Protein AF-A0A9W4RZ55-F1 (afdb_monomer_lite)

pLDDT: mean 76.09, std 17.65, range [37.75, 97.19]

Secondary structure (DSSP, 8-state):
-PPPSSSSHHHHHHHHHHTTTPPP-EEEEEEEEE-SSEEEEEEEEEETTTTEEEEEEEEEEEEEETTTTEEEEEEEEEEE-THHIIIIIS------SS------

Foldseek 3Di:
DDDDPAPDDVRVVVVCVVVVVDPQDKAWDDFDDDDPFKTKTKIWGFDDPVRHIKIKIWIWGWDQDPPVRDIDTPDIDIDIDCVCCVPGNVPPPDDPPDDPDDDD

Structure (mmCIF, N/CA/C/O backbone):
data_AF-A0A9W4RZ55-F1
#
_entry.id   AF-A0A9W4RZ55-F1
#
loop_
_atom_site.group_PDB
_atom_site.id
_atom_site.type_symbol
_atom_site.label_atom_id
_atom_site.label_alt_id
_atom_site.label_comp_id
_atom_site.labe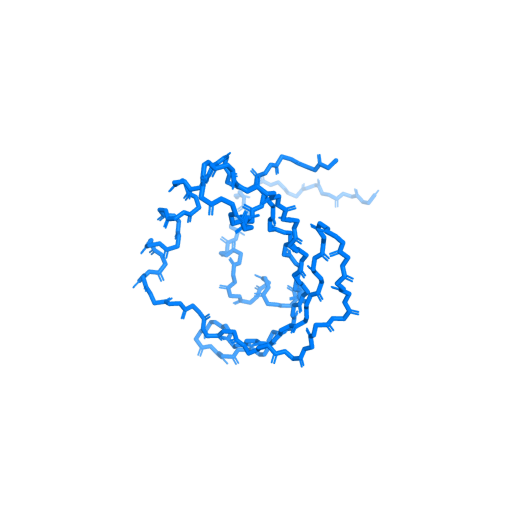l_asym_id
_atom_site.label_entity_id
_atom_site.label_seq_id
_atom_site.pdbx_PDB_ins_code
_atom_site.Cartn_x
_atom_site.Cartn_y
_atom_site.Cartn_z
_atom_site.occupancy
_atom_site.B_iso_or_equiv
_atom_site.auth_seq_id
_atom_site.auth_comp_id
_atom_site.auth_asym_id
_atom_site.auth_atom_id
_atom_site.pdbx_PDB_model_num
ATOM 1 N N . MET A 1 1 ? -8.266 5.380 -15.770 1.00 53.34 1 MET A N 1
ATOM 2 C CA . MET A 1 1 ? -7.774 5.488 -14.380 1.00 53.34 1 MET A CA 1
ATOM 3 C C . MET A 1 1 ? -7.732 6.967 -14.038 1.00 53.34 1 MET A C 1
ATOM 5 O O . MET A 1 1 ? -7.487 7.745 -14.953 1.00 53.34 1 MET A O 1
ATOM 9 N N . GLY A 1 2 ? -8.081 7.351 -12.807 1.00 69.56 2 GLY A N 1
ATOM 10 C CA . GLY A 1 2 ? -8.069 8.756 -12.378 1.00 69.56 2 GLY A CA 1
ATOM 11 C C . GLY A 1 2 ? -6.660 9.356 -12.359 1.00 69.56 2 GLY A C 1
ATOM 12 O O . GLY A 1 2 ? -5.679 8.641 -12.570 1.00 69.56 2 GLY A O 1
ATOM 13 N N . GLU A 1 3 ? -6.563 10.665 -12.127 1.00 78.19 3 GLU A N 1
ATOM 14 C CA . GLU A 1 3 ? -5.273 11.330 -11.920 1.00 78.19 3 GLU A CA 1
ATOM 15 C C . GLU A 1 3 ? -4.581 10.797 -10.651 1.00 78.19 3 GLU A C 1
ATOM 17 O O . GLU A 1 3 ? -5.262 10.455 -9.679 1.00 78.19 3 GLU A O 1
ATOM 22 N N . PRO A 1 4 ? -3.240 10.692 -10.637 1.00 83.19 4 PRO A N 1
ATOM 23 C CA . PRO A 1 4 ? -2.515 10.200 -9.474 1.00 83.19 4 PRO A CA 1
ATOM 24 C C . PRO A 1 4 ? -2.609 11.187 -8.303 1.00 83.19 4 PRO A C 1
ATOM 26 O O . PRO A 1 4 ? -2.442 12.392 -8.480 1.00 83.19 4 PRO A O 1
ATOM 29 N N . THR A 1 5 ? -2.798 10.666 -7.085 1.00 86.50 5 THR A N 1
ATOM 30 C CA . THR A 1 5 ? -2.843 11.470 -5.848 1.00 86.50 5 THR A CA 1
ATOM 31 C C . THR A 1 5 ? -1.550 12.253 -5.599 1.00 86.50 5 THR A C 1
ATOM 33 O O . THR A 1 5 ? -1.594 13.349 -5.050 1.00 86.50 5 THR A O 1
ATOM 36 N N . TYR A 1 6 ? -0.403 11.695 -5.996 1.00 86.31 6 TYR A N 1
ATOM 37 C CA . TYR A 1 6 ? 0.907 12.347 -5.958 1.00 86.31 6 TYR A CA 1
ATOM 38 C C . TYR A 1 6 ? 1.563 12.198 -7.323 1.00 86.31 6 TYR A C 1
ATOM 40 O O . TYR A 1 6 ? 1.557 11.102 -7.887 1.00 86.31 6 TYR A O 1
ATOM 48 N N . ARG A 1 7 ? 2.141 13.275 -7.858 1.00 85.94 7 ARG A N 1
ATOM 49 C CA . ARG A 1 7 ? 2.668 13.266 -9.233 1.00 85.94 7 ARG A CA 1
ATOM 50 C C . ARG A 1 7 ? 3.985 12.512 -9.357 1.00 85.94 7 ARG A C 1
ATOM 52 O O . ARG A 1 7 ? 4.270 11.952 -10.412 1.00 85.94 7 ARG A O 1
ATOM 59 N N . ASP A 1 8 ? 4.779 12.499 -8.291 1.00 85.56 8 ASP A N 1
ATOM 60 C CA . ASP A 1 8 ? 6.076 11.839 -8.256 1.00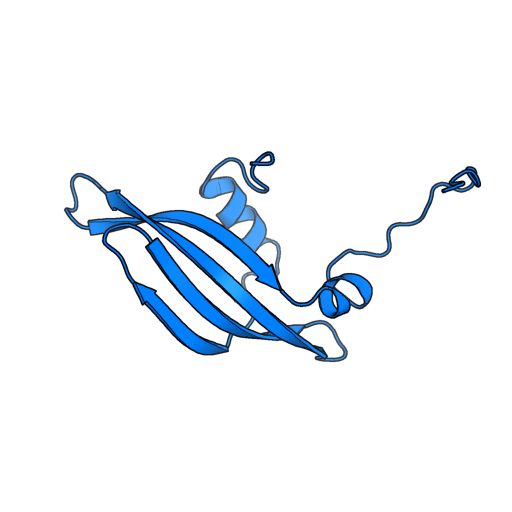 85.56 8 ASP A CA 1
ATOM 61 C C . ASP A 1 8 ? 6.438 11.327 -6.851 1.00 85.56 8 ASP A C 1
ATOM 63 O O . ASP A 1 8 ? 5.729 11.516 -5.855 1.00 85.56 8 ASP A O 1
ATOM 67 N N . ARG A 1 9 ? 7.575 10.629 -6.790 1.00 84.50 9 ARG A N 1
ATOM 68 C CA . ARG A 1 9 ? 8.124 10.052 -5.563 1.00 84.50 9 ARG A CA 1
ATOM 69 C C . ARG A 1 9 ? 8.433 11.110 -4.507 1.00 84.50 9 ARG A C 1
ATOM 71 O O . ARG A 1 9 ? 8.269 10.823 -3.322 1.00 84.50 9 ARG A O 1
ATOM 78 N N . ASP A 1 10 ? 8.930 12.273 -4.906 1.00 88.81 10 ASP A N 1
ATOM 79 C CA . ASP A 1 10 ? 9.377 13.294 -3.964 1.00 88.81 10 ASP A CA 1
ATOM 80 C C . ASP A 1 10 ? 8.168 13.978 -3.315 1.00 88.81 10 ASP A C 1
ATOM 82 O O . ASP A 1 10 ? 8.177 14.238 -2.109 1.00 88.81 10 ASP A O 1
ATOM 86 N N . GLU A 1 11 ? 7.079 14.154 -4.065 1.00 87.94 11 GLU A N 1
ATOM 87 C CA . GLU A 1 11 ? 5.790 14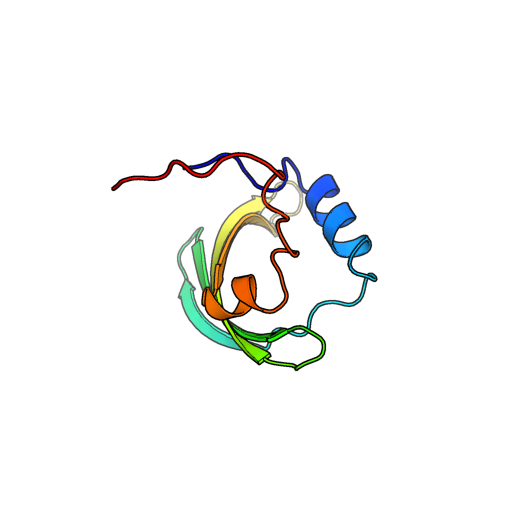.615 -3.557 1.00 87.94 11 GLU A CA 1
ATOM 88 C C . GLU A 1 11 ? 5.183 13.623 -2.551 1.00 87.94 11 GLU A C 1
ATOM 90 O O . GLU A 1 11 ? 4.819 14.020 -1.438 1.00 87.94 11 GLU A O 1
ATOM 95 N N . LEU A 1 12 ? 5.145 12.327 -2.892 1.00 84.69 12 LEU A N 1
ATOM 96 C CA . LEU A 1 12 ? 4.701 11.269 -1.975 1.00 84.69 12 LEU A CA 1
ATOM 97 C C . LEU A 1 12 ? 5.544 11.265 -0.692 1.00 84.69 12 LEU A C 1
ATOM 99 O O . LEU A 1 12 ? 5.009 11.230 0.417 1.00 84.69 12 LEU A O 1
ATOM 103 N N . LYS A 1 13 ? 6.870 11.328 -0.827 1.00 84.00 13 LYS A N 1
ATOM 104 C CA . LYS A 1 13 ? 7.785 11.319 0.316 1.00 84.00 13 LYS A CA 1
ATOM 105 C C . LYS A 1 13 ? 7.567 12.535 1.219 1.00 84.00 13 LYS A C 1
ATOM 107 O O . LYS A 1 13 ? 7.430 12.377 2.430 1.00 84.00 13 LYS A O 1
ATOM 112 N N . SER A 1 14 ? 7.423 13.717 0.626 1.00 84.31 14 SER A N 1
ATOM 113 C CA . SER A 1 14 ? 7.110 14.957 1.345 1.00 84.31 14 SER A CA 1
ATOM 114 C C . SER A 1 14 ? 5.757 14.880 2.064 1.00 84.31 14 SER A C 1
ATOM 116 O O . SER A 1 14 ? 5.587 15.419 3.157 1.00 84.31 14 SER A O 1
ATOM 118 N N . ALA A 1 15 ? 4.760 14.210 1.478 1.00 81.62 15 ALA A N 1
ATOM 119 C CA . ALA A 1 15 ? 3.471 13.987 2.130 1.00 81.62 15 ALA A CA 1
ATOM 120 C C . ALA A 1 15 ? 3.588 13.065 3.356 1.00 81.62 15 ALA A C 1
ATOM 122 O O . ALA A 1 15 ? 3.032 13.384 4.408 1.00 81.62 15 ALA A O 1
ATOM 123 N N . LEU A 1 16 ? 4.357 11.978 3.252 1.00 76.19 16 LEU A N 1
ATOM 124 C CA . LEU A 1 16 ? 4.605 11.056 4.365 1.00 76.19 16 LEU A CA 1
ATOM 125 C C . LEU A 1 16 ? 5.391 11.721 5.506 1.00 76.19 16 LEU A C 1
ATOM 127 O O . LEU A 1 16 ? 5.070 11.528 6.677 1.00 76.19 16 LEU A O 1
ATOM 131 N N . GLU A 1 17 ? 6.385 12.550 5.182 1.00 78.56 17 GLU A N 1
ATOM 132 C CA . GLU A 1 17 ? 7.160 13.307 6.173 1.00 78.56 17 GLU A CA 1
ATOM 133 C C . GLU A 1 17 ? 6.280 14.316 6.935 1.00 78.56 17 GLU A C 1
ATOM 135 O O . GLU A 1 17 ? 6.395 14.435 8.157 1.00 78.56 17 GLU A O 1
ATOM 140 N N . ARG A 1 18 ? 5.326 14.971 6.252 1.00 75.19 18 ARG A N 1
ATOM 141 C CA . ARG A 1 18 ? 4.340 15.871 6.885 1.00 75.19 18 ARG A CA 1
ATOM 142 C C . ARG A 1 18 ? 3.404 15.160 7.868 1.00 75.19 18 ARG A C 1
ATOM 144 O O . ARG A 1 18 ? 2.971 15.786 8.832 1.00 75.19 18 ARG A O 1
ATOM 151 N N . GLN A 1 19 ? 3.124 13.865 7.694 1.00 66.44 19 GLN A N 1
ATOM 152 C CA . GLN A 1 19 ? 2.320 13.059 8.629 1.00 66.44 19 GLN A CA 1
ATOM 153 C C . GLN A 1 19 ? 3.095 12.649 9.901 1.00 66.44 19 GLN A C 1
ATOM 155 O O . GLN A 1 19 ? 2.946 11.539 10.402 1.00 66.44 19 GLN A O 1
ATOM 160 N N . SER A 1 20 ? 3.897 13.554 10.471 1.00 59.31 20 SER A N 1
ATOM 161 C CA . SER A 1 20 ? 4.767 13.372 11.652 1.00 59.31 20 SER A CA 1
ATOM 162 C C . SER A 1 20 ? 6.022 12.509 11.459 1.00 59.31 20 SER A C 1
ATOM 164 O O . SER A 1 20 ? 6.734 12.251 12.431 1.00 59.31 20 SER A O 1
ATOM 166 N N . GLY A 1 21 ? 6.309 12.039 10.239 1.00 54.47 21 GLY A N 1
ATOM 167 C CA . GLY A 1 21 ? 7.452 11.159 9.953 1.00 54.47 21 GLY A CA 1
ATOM 168 C C . GLY A 1 21 ? 7.404 9.800 10.669 1.00 54.47 21 GLY A C 1
ATOM 169 O O . GLY A 1 21 ? 8.336 9.005 10.556 1.00 54.47 21 GLY A O 1
ATOM 170 N N . ARG A 1 22 ? 6.326 9.513 11.409 1.00 58.41 22 ARG A N 1
ATOM 171 C CA . ARG A 1 22 ? 6.074 8.222 12.043 1.00 58.41 22 ARG A CA 1
ATOM 172 C C . ARG A 1 22 ? 5.255 7.376 11.072 1.00 58.41 22 ARG A C 1
ATOM 174 O O . ARG A 1 22 ? 4.140 7.777 10.741 1.00 58.41 22 ARG A O 1
ATOM 181 N N . PRO A 1 23 ? 5.765 6.218 10.618 1.00 61.09 23 PRO A N 1
ATOM 182 C CA . PRO A 1 23 ? 4.981 5.314 9.791 1.00 61.09 23 PRO A CA 1
ATOM 183 C C . PRO A 1 23 ? 3.682 4.979 10.519 1.00 61.09 23 PRO A C 1
ATOM 185 O O . PRO A 1 23 ? 3.725 4.579 11.685 1.00 61.09 23 PRO A O 1
ATOM 188 N N . THR A 1 24 ? 2.534 5.122 9.853 1.00 67.38 24 THR A N 1
ATOM 189 C CA . THR A 1 24 ? 1.304 4.552 10.406 1.00 67.38 24 THR A CA 1
ATOM 190 C C . THR A 1 24 ? 1.497 3.038 10.465 1.00 67.38 24 THR A C 1
ATOM 192 O O . THR A 1 24 ? 1.761 2.435 9.421 1.00 67.38 24 THR A O 1
ATOM 195 N N . PRO A 1 25 ? 1.427 2.404 11.649 1.00 70.62 25 PRO A N 1
ATOM 196 C CA . PRO A 1 25 ? 1.704 0.984 11.762 1.00 70.62 25 PRO A CA 1
ATOM 197 C C . PRO A 1 25 ? 0.607 0.187 11.052 1.00 70.62 25 PRO A C 1
ATOM 199 O O . PRO A 1 25 ? -0.510 0.039 11.548 1.00 70.62 25 PRO A O 1
ATOM 202 N N . VAL A 1 26 ? 0.949 -0.339 9.879 1.00 82.94 26 VAL A N 1
ATOM 203 C CA . VAL A 1 26 ? 0.153 -1.331 9.159 1.00 82.94 26 VAL A CA 1
ATOM 204 C C . VAL A 1 26 ? 0.668 -2.726 9.499 1.00 82.94 26 VAL A C 1
ATOM 206 O O . VAL A 1 26 ? 1.866 -2.969 9.609 1.00 82.94 26 VAL A O 1
ATOM 209 N N . THR A 1 27 ? -0.251 -3.666 9.670 1.00 91.44 27 THR A N 1
ATOM 210 C CA . THR A 1 27 ? 0.040 -5.088 9.850 1.00 91.44 27 THR A CA 1
ATOM 211 C C . THR A 1 27 ? -0.306 -5.812 8.560 1.00 91.44 27 THR A C 1
ATOM 213 O O . THR A 1 27 ? -1.481 -5.883 8.192 1.00 91.44 27 THR A O 1
ATOM 216 N N . LEU A 1 28 ? 0.702 -6.360 7.883 1.00 93.19 28 LEU A N 1
ATOM 217 C CA . LEU A 1 28 ? 0.500 -7.243 6.737 1.00 93.19 28 LEU A CA 1
ATOM 218 C C . LEU A 1 28 ? -0.281 -8.488 7.181 1.00 93.19 28 LEU A C 1
ATOM 220 O O . LEU A 1 28 ? 0.041 -9.103 8.196 1.00 93.19 28 LEU A O 1
ATOM 224 N N . ARG A 1 29 ? -1.321 -8.850 6.430 1.00 95.25 29 ARG A N 1
ATOM 225 C CA . ARG A 1 29 ? -2.134 -10.046 6.681 1.00 95.25 29 ARG A CA 1
ATOM 226 C C . ARG A 1 29 ? -1.800 -11.151 5.703 1.00 95.25 29 ARG A C 1
ATOM 228 O O . ARG A 1 29 ? -1.486 -12.255 6.129 1.00 95.25 29 ARG A O 1
ATOM 235 N N . THR A 1 30 ? -1.873 -10.847 4.414 1.00 95.56 30 THR A N 1
ATOM 236 C CA . THR A 1 30 ? -1.602 -11.807 3.345 1.00 95.56 30 THR A CA 1
ATOM 237 C C . THR A 1 30 ? -0.973 -11.107 2.151 1.00 95.56 30 THR A C 1
ATOM 239 O O . THR A 1 30 ? -1.189 -9.914 1.929 1.00 95.56 30 THR A O 1
ATOM 242 N N . VAL A 1 31 ? -0.201 -11.871 1.382 1.00 96.44 31 VAL A N 1
ATOM 243 C CA . VAL A 1 31 ? 0.175 -11.544 0.007 1.00 96.44 31 VAL A CA 1
ATOM 244 C C . VAL A 1 31 ? -0.605 -12.523 -0.860 1.00 96.44 31 VAL A C 1
ATOM 246 O O . VAL A 1 31 ? -0.348 -13.722 -0.809 1.00 96.44 31 VAL A O 1
ATOM 249 N N . ASP A 1 32 ? -1.616 -12.027 -1.565 1.00 94.56 32 ASP A N 1
ATOM 250 C CA . ASP A 1 32 ? -2.600 -12.875 -2.245 1.00 94.56 32 ASP A CA 1
ATOM 251 C C . ASP A 1 32 ? -2.207 -13.168 -3.696 1.00 94.56 32 ASP A C 1
ATOM 253 O O . ASP A 1 32 ? -2.506 -14.241 -4.214 1.00 94.56 32 ASP A O 1
ATOM 257 N N . VAL A 1 33 ? -1.547 -12.214 -4.361 1.00 95.25 33 VAL A N 1
ATOM 258 C CA . VAL A 1 33 ? -1.142 -12.332 -5.767 1.00 95.25 33 VAL A CA 1
ATOM 259 C C . VAL A 1 33 ? 0.281 -11.824 -5.917 1.00 95.25 33 VAL A C 1
ATOM 261 O O . VAL A 1 33 ? 0.599 -10.724 -5.469 1.00 95.25 33 VAL A O 1
ATOM 264 N N . VAL A 1 34 ? 1.123 -12.615 -6.577 1.00 95.69 34 VAL A N 1
ATOM 265 C CA . VAL A 1 34 ? 2.457 -12.210 -7.020 1.00 95.69 34 VAL A CA 1
ATOM 266 C C . VAL A 1 34 ? 2.608 -12.639 -8.471 1.00 95.69 34 VAL A C 1
ATOM 268 O O . VAL A 1 34 ? 2.512 -13.822 -8.792 1.00 95.69 34 VAL A O 1
ATOM 271 N N . THR A 1 35 ? 2.830 -11.667 -9.343 1.00 94.81 35 THR A N 1
ATOM 272 C CA . THR A 1 35 ? 3.146 -11.871 -10.760 1.00 94.81 35 THR A CA 1
ATOM 273 C C . THR A 1 35 ? 4.497 -11.225 -11.074 1.00 94.81 35 THR A C 1
ATOM 275 O O . THR A 1 35 ? 5.212 -10.801 -10.166 1.00 94.81 35 THR A O 1
ATOM 278 N N . CYS A 1 36 ? 4.879 -11.166 -12.351 1.00 92.06 36 CYS A N 1
ATOM 279 C CA . CYS A 1 36 ? 6.154 -10.579 -12.758 1.00 92.06 36 CYS A CA 1
ATOM 280 C C . CYS A 1 36 ? 6.272 -9.084 -12.440 1.00 92.06 36 CYS A C 1
ATOM 282 O O . CYS A 1 36 ? 7.386 -8.614 -12.232 1.00 92.06 36 CYS A O 1
ATOM 284 N N . ASP A 1 37 ? 5.162 -8.350 -12.417 1.00 94.88 37 ASP A N 1
ATOM 285 C CA . ASP A 1 37 ? 5.146 -6.900 -12.216 1.00 94.88 37 ASP A CA 1
ATOM 286 C C . ASP A 1 37 ? 4.122 -6.437 -11.175 1.00 94.88 37 ASP A C 1
ATOM 288 O O . ASP A 1 37 ? 4.076 -5.254 -10.872 1.00 94.88 37 ASP A O 1
ATOM 292 N N . THR A 1 38 ? 3.319 -7.336 -10.604 1.00 96.25 38 THR A N 1
ATOM 293 C CA . THR A 1 38 ? 2.226 -6.956 -9.702 1.00 96.25 38 THR A CA 1
ATOM 294 C C . THR A 1 38 ? 2.247 -7.778 -8.422 1.00 96.25 38 THR A C 1
ATOM 296 O O . THR A 1 38 ? 2.303 -9.010 -8.466 1.00 96.25 38 THR A O 1
ATOM 299 N N . ILE A 1 39 ? 2.134 -7.097 -7.281 1.00 96.62 39 ILE A N 1
ATOM 300 C CA . ILE A 1 39 ? 1.967 -7.696 -5.953 1.00 96.62 39 ILE A CA 1
ATOM 301 C C . ILE A 1 39 ? 0.671 -7.162 -5.340 1.00 96.62 39 ILE A C 1
ATOM 303 O O . ILE A 1 39 ? 0.509 -5.953 -5.200 1.00 96.62 39 ILE A O 1
ATOM 307 N N . VAL A 1 40 ? -0.232 -8.052 -4.929 1.00 97.19 40 VAL A N 1
ATOM 308 C CA . VAL A 1 40 ? -1.453 -7.697 -4.190 1.00 97.19 40 VAL A CA 1
ATOM 309 C C . VAL A 1 40 ? -1.335 -8.197 -2.762 1.00 97.19 40 VAL A C 1
ATOM 311 O O . VAL A 1 40 ? -1.096 -9.384 -2.526 1.00 97.19 40 VAL A O 1
ATOM 314 N N . LEU A 1 41 ? -1.535 -7.302 -1.801 1.00 96.25 41 LEU A N 1
ATOM 315 C CA . LEU A 1 41 ? -1.467 -7.621 -0.381 1.00 96.25 41 LEU A CA 1
ATOM 316 C C . LEU A 1 41 ? -2.664 -7.061 0.386 1.00 96.25 41 LEU A C 1
ATOM 318 O O . LEU A 1 41 ? -3.244 -6.039 0.020 1.00 96.25 41 LEU A O 1
ATOM 322 N N . LYS A 1 42 ? -3.019 -7.731 1.480 1.00 95.44 42 LYS A N 1
ATOM 323 C CA . LYS A 1 42 ? -4.017 -7.269 2.449 1.00 95.44 42 LYS A CA 1
ATOM 324 C C . LYS A 1 42 ? -3.330 -6.856 3.733 1.00 95.44 42 LYS A C 1
ATOM 326 O O . LYS A 1 42 ? -2.421 -7.537 4.209 1.00 95.44 42 LYS A O 1
ATOM 331 N N . TRP A 1 43 ? -3.818 -5.790 4.347 1.00 93.06 43 TRP A N 1
ATOM 332 C CA . TRP A 1 43 ? -3.283 -5.270 5.598 1.00 93.06 43 TRP A CA 1
ATOM 333 C C . TRP A 1 43 ? -4.396 -4.838 6.557 1.00 93.06 43 TRP A C 1
ATOM 335 O O . TRP A 1 43 ? -5.552 -4.649 6.174 1.00 93.06 43 TRP A O 1
ATOM 345 N N . THR A 1 44 ? -4.046 -4.706 7.835 1.00 91.44 44 THR A N 1
ATOM 346 C CA . THR A 1 44 ? -4.888 -4.073 8.859 1.00 91.44 44 THR A CA 1
ATOM 347 C C . THR A 1 44 ? -4.136 -2.977 9.582 1.00 91.44 44 THR A C 1
ATOM 349 O O . THR A 1 44 ? -2.943 -3.128 9.819 1.00 91.44 44 THR A O 1
ATOM 352 N N . ALA A 1 45 ? -4.829 -1.933 10.011 1.00 86.69 45 ALA A N 1
ATOM 353 C CA . ALA A 1 45 ? -4.270 -0.887 10.860 1.00 86.69 45 ALA A CA 1
ATOM 354 C C . ALA A 1 45 ? -5.329 -0.366 11.838 1.00 86.69 45 ALA A C 1
ATOM 356 O O . ALA A 1 45 ? -6.492 -0.771 11.776 1.00 86.69 45 ALA A O 1
ATOM 357 N N . ALA A 1 46 ? -4.921 0.534 12.729 1.00 82.38 46 ALA A N 1
ATOM 358 C CA . ALA A 1 46 ? -5.822 1.313 13.567 1.00 82.38 46 ALA A CA 1
ATOM 359 C C . ALA A 1 46 ? -5.565 2.805 13.322 1.00 82.38 46 ALA A C 1
ATOM 361 O O . ALA A 1 46 ? -4.420 3.244 13.427 1.00 82.38 46 ALA A O 1
ATOM 362 N N . PHE A 1 47 ? -6.610 3.570 12.993 1.00 74.00 47 PHE A N 1
ATOM 363 C CA . PHE A 1 47 ? -6.496 4.993 12.644 1.00 74.00 47 PHE A CA 1
ATOM 364 C C . PHE A 1 47 ? -7.316 5.900 13.571 1.00 74.00 47 PHE A C 1
ATOM 366 O O . PHE A 1 47 ? -8.328 5.483 14.140 1.00 74.00 47 PHE A O 1
ATOM 373 N N . GLY A 1 48 ? -6.886 7.164 13.662 1.00 69.25 48 GLY A N 1
ATOM 374 C CA . GLY A 1 48 ? -7.528 8.212 14.457 1.00 69.25 48 GLY A CA 1
ATOM 375 C C . GLY A 1 48 ? -7.329 8.067 15.966 1.00 69.25 48 GLY A C 1
ATOM 376 O O . GLY A 1 48 ? -6.795 7.066 16.448 1.00 69.25 48 GLY A O 1
ATOM 377 N N . GLU A 1 49 ? -7.794 9.060 16.726 1.00 68.81 49 GLU A N 1
ATOM 378 C CA . GLU A 1 49 ? -7.723 9.038 18.197 1.00 68.81 49 GLU A CA 1
ATOM 379 C C . GLU A 1 49 ? -8.478 7.840 18.788 1.00 68.81 49 GLU A C 1
ATOM 381 O O . GLU A 1 49 ? -8.001 7.187 19.715 1.00 68.81 49 GLU A O 1
ATOM 386 N N . ALA A 1 50 ? -9.613 7.485 18.179 1.00 72.75 50 ALA A N 1
ATOM 387 C CA . ALA A 1 50 ? -10.440 6.348 18.575 1.00 72.75 50 ALA A CA 1
ATOM 388 C C . ALA A 1 50 ? -9.854 4.972 18.191 1.00 72.75 50 ALA A C 1
ATOM 390 O O . ALA A 1 50 ? -10.450 3.950 18.529 1.00 72.75 50 ALA A O 1
ATOM 391 N N . ARG A 1 51 ? -8.708 4.921 17.489 1.00 76.12 51 ARG A N 1
ATOM 392 C CA . ARG A 1 51 ? -8.025 3.684 17.054 1.00 76.12 51 ARG A CA 1
ATOM 393 C C . ARG A 1 51 ? -8.951 2.698 16.336 1.00 76.12 51 ARG A C 1
ATOM 395 O O . ARG A 1 51 ? -8.930 1.495 16.602 1.00 76.12 51 ARG A O 1
ATOM 402 N N . LEU A 1 52 ? -9.765 3.205 15.415 1.00 78.69 52 LEU A N 1
ATOM 403 C CA . LEU A 1 52 ? -10.737 2.378 14.709 1.00 78.69 52 LEU A CA 1
ATOM 404 C C . LEU A 1 52 ? -10.030 1.368 13.798 1.00 78.69 52 LEU A C 1
ATOM 406 O O . LEU A 1 52 ? -9.085 1.748 13.099 1.00 78.69 52 LEU A O 1
ATOM 410 N N . PRO A 1 53 ? -10.477 0.099 13.778 1.00 83.62 53 PRO A N 1
ATOM 411 C CA . PRO A 1 53 ? -9.865 -0.927 12.953 1.00 83.62 53 PRO A CA 1
ATOM 412 C C . PRO A 1 53 ? -10.157 -0.682 11.473 1.00 83.62 53 PRO A C 1
ATOM 414 O O . PRO A 1 53 ? -11.299 -0.473 11.058 1.00 83.62 53 PRO A O 1
ATOM 417 N N . VAL A 1 54 ? -9.106 -0.771 10.667 1.00 85.19 54 VAL A N 1
ATOM 418 C CA . VAL A 1 54 ? -9.151 -0.587 9.217 1.00 85.19 54 VAL A CA 1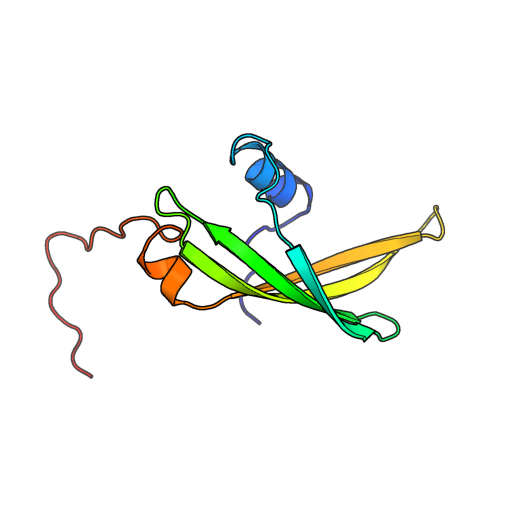
ATOM 419 C C . VAL A 1 54 ? -8.552 -1.799 8.538 1.00 85.19 54 VAL A C 1
ATOM 421 O O . VAL A 1 54 ? -7.573 -2.382 9.011 1.00 85.19 54 VAL A O 1
ATOM 424 N N . ARG A 1 55 ? -9.169 -2.192 7.429 1.00 89.69 55 ARG A N 1
ATOM 425 C CA . ARG A 1 55 ? -8.720 -3.257 6.538 1.00 89.69 55 ARG A CA 1
ATOM 426 C C . ARG A 1 55 ? -8.508 -2.649 5.168 1.00 89.69 55 ARG A C 1
ATOM 428 O O . ARG A 1 55 ? -9.413 -1.991 4.657 1.00 89.69 55 ARG A O 1
ATOM 435 N N . GLY A 1 56 ? -7.351 -2.913 4.581 1.00 90.19 56 GLY A N 1
ATOM 436 C CA . GLY A 1 56 ? -7.037 -2.433 3.247 1.00 90.19 56 GLY A CA 1
ATOM 437 C C . GLY A 1 56 ? -6.449 -3.497 2.343 1.00 90.19 56 GLY A C 1
ATOM 438 O O . GLY A 1 56 ? -5.991 -4.555 2.787 1.00 90.19 56 GLY A O 1
ATOM 439 N N . ILE A 1 57 ? -6.511 -3.182 1.058 1.00 94.12 57 ILE A N 1
ATOM 440 C CA . ILE A 1 57 ? -5.877 -3.886 -0.043 1.00 94.12 57 ILE A CA 1
ATOM 441 C C . ILE A 1 57 ? -4.891 -2.904 -0.664 1.00 94.12 57 ILE A C 1
ATOM 443 O O . ILE A 1 57 ? -5.183 -1.720 -0.829 1.00 94.12 57 ILE A O 1
ATOM 447 N N . GLN A 1 58 ? -3.710 -3.404 -0.987 1.00 93.44 58 GLN A N 1
ATOM 448 C CA . GLN A 1 58 ? -2.684 -2.653 -1.682 1.00 93.44 58 GLN A CA 1
ATOM 449 C C . GLN A 1 58 ? -2.294 -3.424 -2.934 1.00 93.44 58 GLN A C 1
ATOM 451 O O . GLN A 1 58 ? -2.005 -4.621 -2.854 1.00 93.44 58 GLN A O 1
ATOM 456 N N . ILE A 1 59 ? -2.262 -2.730 -4.065 1.00 96.00 59 ILE A N 1
ATOM 457 C CA . ILE A 1 59 ? -1.704 -3.238 -5.313 1.00 96.00 59 ILE A CA 1
ATOM 458 C C . ILE A 1 59 ? -0.420 -2.457 -5.578 1.00 96.00 59 ILE A C 1
ATOM 460 O O . ILE A 1 59 ? -0.424 -1.227 -5.619 1.00 96.00 59 ILE A O 1
ATOM 464 N N . LEU A 1 60 ? 0.688 -3.179 -5.694 1.00 94.94 60 LEU A N 1
ATOM 465 C CA . LEU A 1 60 ? 1.988 -2.631 -6.049 1.00 94.94 60 LEU A CA 1
ATOM 466 C C . LEU A 1 60 ? 2.311 -3.075 -7.468 1.00 94.94 60 LEU A C 1
ATOM 468 O O . LEU A 1 60 ? 2.488 -4.273 -7.698 1.00 94.94 60 LEU A O 1
ATOM 472 N N . THR A 1 61 ? 2.439 -2.121 -8.385 1.00 94.88 61 THR A N 1
ATOM 473 C CA . THR A 1 61 ? 3.082 -2.385 -9.676 1.00 94.88 61 THR A CA 1
ATOM 474 C C . THR A 1 61 ? 4.569 -2.126 -9.514 1.00 94.88 61 THR A C 1
ATOM 476 O O . THR A 1 61 ? 4.961 -1.072 -9.009 1.00 94.88 61 THR A O 1
ATOM 479 N N . VAL A 1 62 ? 5.410 -3.061 -9.932 1.00 93.56 62 VAL A N 1
ATOM 480 C CA . VAL A 1 62 ? 6.864 -2.972 -9.863 1.00 93.56 62 VAL A CA 1
ATOM 481 C C . VAL A 1 62 ? 7.469 -2.995 -11.256 1.00 93.56 62 VAL A C 1
ATOM 483 O O . VAL A 1 62 ? 6.964 -3.627 -12.178 1.00 93.56 62 VAL A O 1
ATOM 486 N N . GLU A 1 63 ? 8.591 -2.313 -11.407 1.00 91.88 63 GLU A N 1
ATOM 487 C CA . GLU A 1 63 ? 9.387 -2.353 -12.622 1.00 91.88 63 GLU A CA 1
ATOM 488 C C . GLU A 1 63 ? 10.858 -2.557 -12.286 1.00 91.88 63 GLU A C 1
ATOM 490 O O . GLU A 1 63 ? 11.330 -2.283 -11.178 1.00 91.88 63 GLU A O 1
ATOM 495 N N . LYS A 1 64 ? 11.606 -3.076 -13.254 1.00 87.38 64 LYS A N 1
ATOM 496 C CA . LYS A 1 64 ? 13.040 -3.261 -13.093 1.00 87.38 64 LYS A CA 1
ATOM 497 C C . LYS A 1 64 ? 13.721 -1.898 -13.160 1.00 87.38 64 LYS A C 1
ATOM 499 O O . LYS A 1 64 ? 13.791 -1.287 -14.223 1.00 87.38 64 LYS A O 1
ATOM 504 N N . ALA A 1 65 ? 14.260 -1.442 -12.037 1.00 79.56 65 ALA A N 1
ATOM 505 C CA . ALA A 1 65 ? 15.064 -0.236 -11.998 1.00 79.56 65 ALA A CA 1
ATOM 506 C C . ALA A 1 65 ? 16.448 -0.526 -12.595 1.00 79.56 65 ALA A C 1
ATOM 508 O O . ALA A 1 65 ? 17.184 -1.412 -12.139 1.00 79.56 65 ALA A O 1
ATOM 509 N N . GLY A 1 66 ? 16.813 0.229 -13.634 1.00 67.44 66 GLY A N 1
ATOM 510 C CA . GLY A 1 66 ? 18.185 0.269 -14.145 1.00 67.44 66 GLY A CA 1
ATOM 511 C C . GLY A 1 66 ? 19.165 0.830 -13.102 1.00 67.44 66 GLY A C 1
ATOM 512 O O . GLY A 1 66 ? 18.835 1.000 -11.929 1.00 67.44 66 GLY A O 1
ATOM 513 N N . PRO A 1 67 ? 20.361 1.249 -13.527 1.00 62.53 67 PRO A N 1
ATOM 514 C CA . PRO A 1 67 ? 21.652 0.527 -13.425 1.00 62.53 67 PRO A CA 1
ATOM 515 C C . PRO A 1 67 ? 21.883 -0.454 -12.248 1.00 62.53 67 PRO A C 1
ATOM 517 O O . PRO A 1 67 ? 22.811 -1.255 -12.318 1.00 62.53 67 PRO A O 1
ATOM 520 N N . MET A 1 68 ? 21.063 -0.462 -11.194 1.00 65.12 68 MET A N 1
ATOM 521 C CA . MET A 1 68 ? 21.257 -1.285 -9.990 1.00 65.12 68 MET A CA 1
ATOM 522 C C . MET A 1 68 ? 20.665 -2.706 -10.073 1.00 65.12 68 MET A C 1
ATOM 524 O O . MET A 1 68 ? 20.733 -3.452 -9.101 1.00 65.12 68 MET A O 1
ATOM 528 N N . ARG A 1 69 ? 20.089 -3.102 -11.223 1.00 70.94 69 ARG A N 1
ATOM 529 C CA . ARG A 1 69 ? 19.437 -4.415 -11.461 1.00 70.94 69 ARG A CA 1
ATOM 530 C C . ARG A 1 69 ? 18.354 -4.788 -10.427 1.00 70.94 69 ARG A C 1
ATOM 532 O O . ARG A 1 69 ? 18.021 -5.965 -10.305 1.00 70.94 69 ARG A O 1
ATOM 539 N N . GLY A 1 70 ? 17.805 -3.810 -9.710 1.00 81.50 70 GLY A N 1
ATOM 540 C CA . GLY A 1 70 ? 16.806 -4.017 -8.663 1.00 81.50 70 GLY A CA 1
ATOM 541 C C . GLY A 1 70 ? 15.369 -3.909 -9.171 1.00 81.50 70 GLY A C 1
ATOM 542 O O . GLY A 1 70 ? 15.121 -3.520 -10.311 1.00 81.50 70 GLY A O 1
ATOM 543 N N . TRP A 1 71 ? 14.421 -4.228 -8.295 1.00 87.12 71 TRP A N 1
ATOM 544 C CA . TRP A 1 71 ? 13.006 -3.919 -8.487 1.00 87.12 71 TRP A CA 1
ATOM 545 C C . TRP A 1 71 ? 12.680 -2.601 -7.789 1.00 87.12 71 TRP A C 1
ATOM 547 O O . TRP A 1 71 ? 13.100 -2.384 -6.652 1.00 87.12 71 TRP A O 1
ATOM 557 N N . ALA A 1 72 ? 11.941 -1.730 -8.465 1.00 88.75 72 ALA A N 1
ATOM 558 C CA . ALA A 1 72 ? 11.374 -0.520 -7.891 1.00 88.75 72 ALA A CA 1
ATOM 559 C C . ALA A 1 72 ? 9.852 -0.568 -7.982 1.00 88.75 72 ALA A C 1
ATOM 561 O O . ALA A 1 72 ? 9.290 -1.173 -8.891 1.00 88.75 72 ALA A O 1
ATOM 562 N N . ILE A 1 73 ? 9.191 0.086 -7.032 1.00 89.75 73 ILE A N 1
ATOM 563 C CA . ILE A 1 73 ? 7.746 0.289 -7.075 1.00 89.75 73 ILE A CA 1
ATOM 564 C C . ILE A 1 73 ? 7.460 1.417 -8.065 1.00 89.75 73 ILE A C 1
ATOM 566 O O . ILE A 1 73 ? 8.003 2.513 -7.929 1.00 89.75 73 ILE A O 1
ATOM 570 N N . LYS A 1 74 ? 6.608 1.128 -9.045 1.00 89.94 74 LYS A N 1
ATOM 571 C CA . LYS A 1 74 ? 6.123 2.058 -10.062 1.00 89.94 74 LYS A CA 1
ATOM 572 C C . LYS A 1 74 ? 4.831 2.740 -9.625 1.00 89.94 74 LYS A C 1
ATOM 574 O O . LYS A 1 74 ? 4.722 3.956 -9.728 1.00 89.94 74 LYS A O 1
ATOM 579 N N . THR A 1 75 ? 3.863 1.962 -9.138 1.00 90.50 75 THR A N 1
ATOM 580 C CA . THR A 1 75 ? 2.575 2.476 -8.648 1.00 90.50 75 THR A CA 1
ATOM 581 C C . THR A 1 75 ? 2.188 1.822 -7.331 1.00 90.50 75 THR A C 1
ATOM 583 O O . THR A 1 75 ? 2.588 0.693 -7.032 1.00 90.50 75 THR A O 1
ATOM 586 N N . ILE A 1 76 ? 1.416 2.566 -6.542 1.00 91.00 76 ILE A N 1
ATOM 587 C CA . ILE A 1 76 ? 0.839 2.140 -5.272 1.00 91.00 76 ILE A CA 1
ATOM 588 C C . ILE A 1 76 ? -0.642 2.503 -5.332 1.00 91.00 76 ILE A C 1
ATOM 590 O O . ILE A 1 76 ? -0.991 3.671 -5.172 1.00 91.00 76 ILE A O 1
ATOM 594 N N . ASP A 1 77 ? -1.500 1.513 -5.557 1.00 91.50 77 ASP A N 1
ATOM 595 C CA . ASP A 1 77 ? -2.952 1.694 -5.552 1.00 91.50 77 ASP A CA 1
ATOM 596 C C . ASP A 1 77 ? -3.509 1.155 -4.233 1.00 91.50 77 ASP A C 1
ATOM 598 O O . ASP A 1 77 ? -3.359 -0.035 -3.923 1.00 91.50 77 ASP A O 1
ATOM 602 N N . THR A 1 78 ? -4.072 2.048 -3.414 1.00 88.38 78 THR A N 1
ATOM 603 C CA . THR A 1 78 ? -4.531 1.756 -2.047 1.00 88.38 78 THR A CA 1
ATOM 604 C C . THR A 1 78 ? -6.042 1.847 -1.964 1.00 88.38 78 THR A C 1
ATOM 606 O O . THR A 1 78 ? -6.604 2.906 -2.220 1.00 88.38 78 THR A O 1
ATOM 609 N N . GLU A 1 79 ? -6.674 0.786 -1.473 1.00 88.06 79 GLU A N 1
ATOM 610 C CA . GLU A 1 79 ? -8.084 0.793 -1.092 1.00 88.06 79 GLU A CA 1
ATOM 611 C C . GLU A 1 79 ? -8.238 0.324 0.354 1.00 88.06 79 GLU A C 1
ATOM 613 O O . GLU A 1 79 ? -7.528 -0.571 0.820 1.00 88.06 79 GLU A O 1
ATOM 618 N N . PHE A 1 80 ? -9.177 0.907 1.091 1.00 85.88 80 PHE A N 1
ATOM 619 C CA . PHE A 1 80 ? -9.503 0.490 2.455 1.00 85.88 80 PHE A CA 1
ATOM 620 C C . PHE A 1 80 ? -10.976 0.736 2.769 1.00 85.88 80 PHE A C 1
ATOM 622 O O . PHE A 1 80 ? -11.669 1.462 2.062 1.00 85.88 80 PHE A O 1
ATOM 629 N N . ASN A 1 81 ? -11.491 0.103 3.826 1.00 78.19 81 ASN A N 1
ATOM 630 C CA . ASN A 1 81 ? -12.902 0.239 4.183 1.00 78.19 81 ASN A CA 1
ATOM 631 C C . ASN A 1 81 ? -13.288 1.708 4.453 1.00 78.19 81 ASN A C 1
ATOM 633 O O . ASN A 1 81 ? -12.740 2.359 5.345 1.00 78.19 81 ASN A O 1
ATOM 637 N N . SER A 1 82 ? -14.296 2.190 3.720 1.00 64.69 82 SER A N 1
ATOM 638 C CA . SER A 1 82 ? -14.767 3.587 3.692 1.00 64.69 82 SER A CA 1
ATOM 639 C C . SER A 1 82 ? -15.186 4.153 5.051 1.00 64.69 82 SER A C 1
ATOM 641 O O . SER A 1 82 ? -15.087 5.359 5.273 1.00 64.69 82 SER A O 1
ATOM 643 N N . LEU A 1 83 ? -15.589 3.291 5.993 1.00 56.50 83 LEU A N 1
ATOM 644 C CA . LEU A 1 83 ? -15.866 3.672 7.380 1.00 56.50 83 LEU A CA 1
ATOM 645 C C . LEU A 1 83 ? -14.691 4.438 8.001 1.00 56.50 83 LEU A C 1
ATOM 647 O O . LEU A 1 83 ? -14.928 5.410 8.698 1.00 56.50 83 LEU A O 1
ATOM 651 N N . ALA A 1 84 ? -13.439 4.093 7.688 1.00 57.09 84 ALA A N 1
ATOM 652 C CA . ALA A 1 84 ? -12.262 4.815 8.177 1.00 57.09 84 ALA A CA 1
ATOM 653 C C . ALA A 1 84 ? -12.154 6.259 7.654 1.00 57.09 84 ALA A C 1
ATOM 655 O O . ALA A 1 84 ? -11.671 7.148 8.360 1.00 57.09 84 ALA A O 1
ATOM 656 N N . TYR A 1 85 ? -12.606 6.487 6.418 1.00 54.00 85 TYR A N 1
ATOM 657 C CA . TYR A 1 85 ? -12.573 7.793 5.766 1.00 54.00 85 TYR A CA 1
ATOM 658 C C . TYR A 1 85 ? -13.529 8.773 6.450 1.00 54.00 85 TYR A C 1
ATOM 660 O O . TYR A 1 85 ? -13.137 9.897 6.761 1.00 54.00 85 TYR A O 1
ATOM 668 N N . LEU A 1 86 ? -14.738 8.293 6.769 1.00 51.81 86 LEU A N 1
ATOM 669 C CA . LEU A 1 86 ? -15.811 9.060 7.408 1.00 51.81 86 LEU A CA 1
ATOM 670 C C . LEU A 1 86 ? -15.474 9.532 8.824 1.00 51.81 86 LEU A C 1
ATOM 672 O O . LEU A 1 86 ? -15.898 10.617 9.206 1.00 51.81 86 LEU A O 1
ATOM 676 N N . VAL A 1 87 ? -14.747 8.731 9.612 1.00 53.72 87 VAL A N 1
ATOM 677 C CA . VAL A 1 87 ? -14.547 9.053 11.036 1.00 53.72 87 VAL A CA 1
ATOM 678 C C . VAL A 1 87 ? -13.236 9.774 11.333 1.00 53.72 87 VAL A C 1
ATOM 680 O O . VAL A 1 87 ? -13.181 10.436 12.360 1.00 53.72 87 VAL A O 1
ATOM 683 N N . ASN A 1 88 ? -12.181 9.646 10.511 1.00 52.09 88 ASN A N 1
ATOM 684 C CA . ASN A 1 88 ? -10.849 10.140 10.912 1.00 52.09 88 ASN A CA 1
ATOM 685 C C . ASN A 1 88 ? -9.857 10.532 9.795 1.00 52.09 88 ASN A C 1
ATOM 687 O O . ASN A 1 88 ? -8.839 11.137 10.124 1.00 52.09 88 ASN A O 1
ATOM 691 N N . LEU A 1 89 ? -10.073 10.194 8.514 1.00 50.47 89 LEU A N 1
ATOM 692 C CA . LEU A 1 89 ? -9.048 10.400 7.464 1.00 50.47 89 LEU A CA 1
ATOM 693 C C . LEU A 1 89 ? -9.404 11.458 6.407 1.00 50.47 89 LEU A C 1
ATOM 695 O O . LEU A 1 89 ? -8.491 12.015 5.803 1.00 50.47 89 LEU A O 1
ATOM 699 N N . GLY A 1 90 ? -10.687 11.764 6.188 1.00 49.75 90 GLY A N 1
ATOM 700 C CA . GLY A 1 90 ? -11.116 12.710 5.145 1.00 49.75 90 GLY A CA 1
ATOM 701 C C . GLY A 1 90 ? -11.062 14.194 5.524 1.00 49.75 90 GLY A C 1
ATOM 702 O O . GLY A 1 90 ? -11.286 15.046 4.669 1.00 49.75 90 GLY A O 1
ATOM 703 N N . GLY A 1 91 ? -10.794 14.524 6.793 1.00 46.12 91 GLY A N 1
ATOM 704 C CA . GLY A 1 91 ? -11.117 15.848 7.325 1.00 46.12 91 GLY A CA 1
ATOM 705 C C . GLY A 1 91 ? -12.632 16.091 7.312 1.00 46.12 91 GLY A C 1
ATOM 706 O O . GLY A 1 91 ? -13.389 15.508 6.537 1.00 46.12 91 GLY A O 1
ATOM 707 N N . THR A 1 92 ? -13.128 16.942 8.200 1.00 45.81 92 THR A N 1
ATOM 708 C CA . THR A 1 92 ? -14.496 17.439 8.067 1.00 45.81 92 THR A CA 1
ATOM 709 C C . THR A 1 92 ? -14.556 18.320 6.823 1.00 45.81 92 THR A C 1
ATOM 711 O O . THR 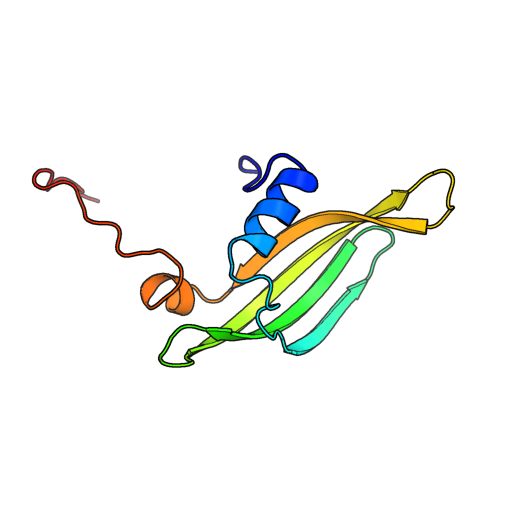A 1 92 ? -14.132 19.473 6.845 1.00 45.81 92 THR A O 1
ATOM 714 N N . TYR A 1 93 ? -15.079 17.788 5.716 1.00 42.09 93 TYR A N 1
ATOM 715 C CA . TYR A 1 93 ? -15.543 18.634 4.624 1.00 42.09 93 TYR A CA 1
ATOM 716 C C . TYR A 1 93 ? -16.696 19.477 5.174 1.00 42.09 93 TYR A C 1
ATOM 718 O O . TYR A 1 93 ? -17.796 18.974 5.409 1.00 42.09 93 TYR A O 1
ATOM 726 N N . LYS A 1 94 ? -16.438 20.757 5.455 1.00 46.72 94 LYS A N 1
ATOM 727 C CA . LYS A 1 94 ? -17.519 21.714 5.674 1.00 46.72 94 LYS A CA 1
ATOM 728 C C . LYS A 1 94 ? -18.123 21.999 4.308 1.00 46.72 94 LYS A C 1
ATOM 730 O O . LYS A 1 94 ? -17.474 22.626 3.474 1.00 46.72 94 LYS A O 1
ATOM 735 N N . MET A 1 95 ? -19.350 21.526 4.093 1.00 45.06 95 MET A N 1
ATOM 736 C CA . MET A 1 95 ? -20.182 22.014 2.995 1.00 45.06 95 MET A CA 1
ATOM 737 C C . MET A 1 95 ? -20.161 23.553 3.035 1.00 45.06 95 MET A C 1
ATOM 739 O O . MET A 1 95 ? -20.266 24.111 4.134 1.00 45.06 95 MET A O 1
ATOM 743 N N . PRO A 1 96 ? -20.006 24.247 1.893 1.00 45.19 96 PRO A N 1
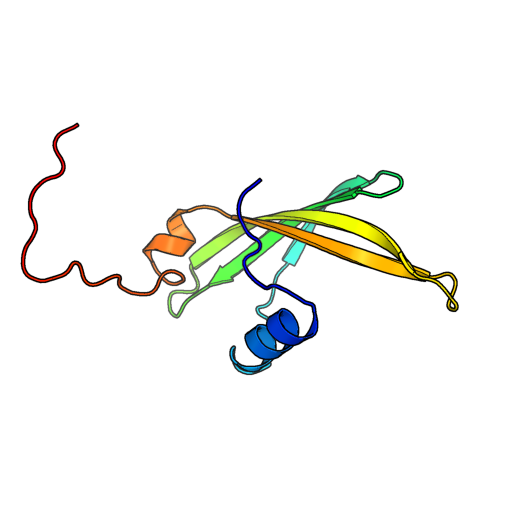ATOM 744 C CA . PRO A 1 96 ? -20.206 25.688 1.842 1.00 45.19 96 PRO A CA 1
ATOM 745 C C . PRO A 1 96 ? -21.563 26.027 2.464 1.00 45.19 96 PRO A C 1
ATOM 747 O O . PRO A 1 96 ? -22.544 25.313 2.238 1.00 45.19 96 PRO A O 1
ATOM 750 N N . GLU A 1 97 ? -21.628 27.089 3.264 1.00 52.78 97 GLU A N 1
ATOM 751 C CA . GLU A 1 97 ? -22.892 27.595 3.802 1.00 52.78 97 GLU A CA 1
ATOM 752 C C . GLU A 1 97 ? -23.738 28.148 2.644 1.00 52.78 97 GLU A C 1
ATOM 754 O O . GLU A 1 97 ? -23.686 29.330 2.321 1.00 52.78 97 GLU A O 1
ATOM 759 N N . GLY A 1 98 ? -24.471 27.266 1.964 1.00 58.75 98 GLY A N 1
ATOM 760 C CA . GLY A 1 98 ? -25.371 27.618 0.868 1.00 58.75 98 GLY A CA 1
ATOM 761 C C . GLY A 1 98 ? -25.248 26.677 -0.323 1.00 58.75 98 GLY A C 1
ATOM 762 O O . GLY A 1 98 ? -24.402 26.871 -1.190 1.00 58.75 98 GLY A O 1
ATOM 763 N N . GLY A 1 99 ? -26.127 25.677 -0.381 1.00 39.41 99 GLY A N 1
ATOM 764 C CA . GLY A 1 99 ? -26.252 24.807 -1.549 1.00 39.41 99 GLY A CA 1
ATOM 765 C C . GLY A 1 99 ? -26.923 23.475 -1.248 1.00 39.41 99 GLY A C 1
ATOM 766 O O . GLY A 1 99 ? -26.347 22.421 -1.495 1.00 39.41 99 GLY A O 1
ATOM 767 N N . SER A 1 100 ? -28.130 23.508 -0.683 1.00 51.72 100 SER A N 1
ATOM 768 C CA . SER A 1 100 ? -29.076 22.413 -0.874 1.00 51.72 100 SER A CA 1
ATOM 769 C C . SER A 1 100 ? -29.438 22.386 -2.356 1.00 51.72 100 SER A C 1
ATOM 771 O O . SER A 1 100 ? -30.145 23.283 -2.790 1.00 51.72 100 SER A O 1
ATOM 773 N N . ASP A 1 101 ? -28.903 21.434 -3.114 1.00 50.53 101 ASP A N 1
ATOM 774 C CA . ASP A 1 101 ? -29.593 20.825 -4.255 1.00 50.53 101 ASP A CA 1
ATOM 775 C C . ASP A 1 101 ? -28.770 19.638 -4.767 1.00 50.53 101 ASP A C 1
ATOM 777 O O . ASP A 1 101 ? -27.968 19.733 -5.690 1.00 50.53 101 ASP A O 1
ATOM 781 N N . PHE A 1 102 ? -28.992 18.486 -4.140 1.00 38.19 102 PHE A N 1
ATOM 782 C CA . PHE A 1 102 ? -28.799 17.200 -4.795 1.00 38.19 102 PHE A CA 1
ATOM 783 C C . PHE A 1 102 ? -30.134 16.458 -4.710 1.00 38.19 102 PHE A C 1
ATOM 785 O O . PHE A 1 102 ? -30.492 15.925 -3.659 1.00 38.19 102 PHE A O 1
ATOM 792 N N . GLN A 1 103 ? -30.897 16.484 -5.803 1.00 37.75 103 GLN A N 1
ATOM 793 C CA . GLN A 1 103 ? -31.942 15.497 -6.075 1.00 37.75 103 GLN A CA 1
ATOM 794 C C . GLN A 1 103 ? -31.344 14.395 -6.960 1.00 37.75 103 GLN A C 1
ATOM 796 O O . GLN A 1 103 ? -30.479 14.679 -7.789 1.00 37.75 103 GLN A O 1
ATOM 801 N N . PHE A 1 104 ? -31.769 13.158 -6.686 1.00 43.19 104 PHE A N 1
ATOM 802 C CA . PHE A 1 104 ? -31.307 11.903 -7.290 1.00 43.19 104 PHE A CA 1
ATOM 803 C C . PHE A 1 104 ? -31.431 11.857 -8.814 1.00 43.19 104 PHE A C 1
ATOM 805 O O . PHE A 1 104 ? -32.444 12.377 -9.336 1.00 43.19 104 PHE A O 1
#

InterPro domains:
  IPR058645 NTF2-like domain [PF26534] (1-92)

Radius of gyration: 17.37 Å; chains: 1; bounding box: 54×40×33 Å

Organism: NCBI:txid2664923

Sequence (104 aa):
MGEPTYRDRDELKSALERQSGRPTPVTLRTVDVVTCDTIVLKWTAAFGEARLPVRGIQILTVEKAGPMRGWAIKTIDTEFNSLAYLVNLGGTYKMPEGGSDFQF